Protein AF-A0A845ZIC1-F1 (afdb_monomer)

Foldseek 3Di:
DDDPVVVVVVVVVVVVVVVVVLVPDPVNVVVVVVVVVVVVVVLVVLVVVQVVVCVCVVVVVDPDDGDRDDPDDVPDDDPPPDD

Structure (mmCIF, N/CA/C/O backbone):
data_AF-A0A845ZIC1-F1
#
_entry.id   AF-A0A845ZIC1-F1
#
loop_
_atom_site.group_PDB
_atom_site.id
_atom_site.type_symbol
_atom_site.label_atom_id
_atom_site.label_alt_id
_atom_site.label_comp_id
_atom_site.label_asym_id
_atom_site.label_entity_id
_atom_site.label_seq_id
_atom_site.pdbx_PDB_ins_code
_atom_site.Cartn_x
_atom_site.Cartn_y
_atom_site.Cartn_z
_atom_site.occupancy
_atom_site.B_iso_or_equiv
_atom_site.auth_seq_id
_atom_site.auth_comp_id
_atom_site.auth_asym_id
_atom_site.auth_atom_id
_atom_site.pdbx_PDB_model_num
ATOM 1 N N . MET A 1 1 ? 30.776 -24.020 -34.212 1.00 59.75 1 MET A N 1
ATOM 2 C CA . MET A 1 1 ? 29.831 -23.936 -33.078 1.00 59.75 1 MET A CA 1
ATOM 3 C C . MET A 1 1 ? 30.224 -22.707 -32.280 1.00 59.75 1 MET A C 1
ATOM 5 O O . MET A 1 1 ? 31.385 -22.672 -31.896 1.00 59.75 1 MET A O 1
ATOM 9 N N . PRO A 1 2 ? 29.359 -21.693 -32.105 1.00 64.06 2 PRO A N 1
ATOM 10 C CA . PRO A 1 2 ? 29.692 -20.574 -31.236 1.00 64.06 2 PRO A CA 1
ATOM 11 C C . PRO A 1 2 ? 29.813 -21.078 -29.796 1.00 64.06 2 PRO A C 1
ATOM 13 O O . PRO A 1 2 ? 28.975 -21.834 -29.306 1.00 64.06 2 PRO A O 1
ATOM 16 N N . ASP A 1 3 ? 30.897 -20.692 -29.155 1.00 77.12 3 ASP A N 1
ATOM 17 C CA . ASP A 1 3 ? 31.314 -21.095 -27.825 1.00 77.12 3 ASP A CA 1
ATOM 18 C C . ASP A 1 3 ? 30.438 -20.447 -26.738 1.00 77.12 3 ASP A C 1
ATOM 20 O O . ASP A 1 3 ? 29.835 -19.388 -26.926 1.00 77.12 3 ASP A O 1
ATOM 24 N N . ASN A 1 4 ? 30.332 -21.109 -25.579 1.00 80.56 4 ASN A N 1
ATOM 25 C CA . ASN A 1 4 ? 29.376 -20.762 -24.515 1.00 80.56 4 ASN A CA 1
ATOM 26 C C . ASN A 1 4 ? 29.479 -19.302 -24.031 1.00 80.56 4 ASN A C 1
ATOM 28 O O . ASN A 1 4 ? 28.486 -18.736 -23.570 1.00 80.56 4 ASN A O 1
ATOM 32 N N . TYR A 1 5 ? 30.658 -18.689 -24.162 1.00 83.19 5 TYR A N 1
ATOM 33 C CA . TYR A 1 5 ? 30.899 -17.284 -23.838 1.00 83.19 5 TYR A CA 1
ATOM 34 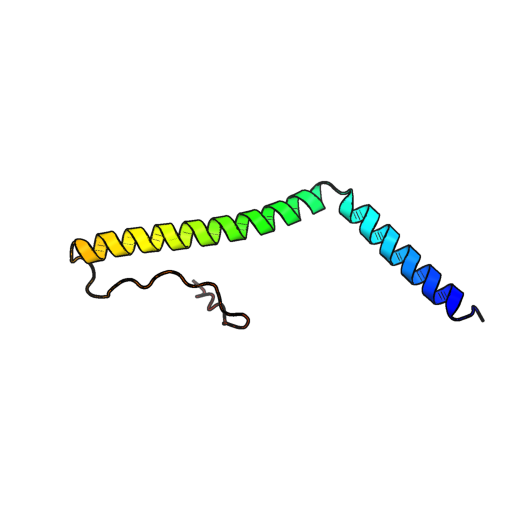C C . TYR A 1 5 ? 30.225 -16.325 -24.819 1.00 83.19 5 TYR A C 1
ATOM 36 O O . TYR A 1 5 ? 29.658 -15.317 -24.405 1.00 83.19 5 TYR A O 1
ATOM 44 N N . PHE A 1 6 ? 30.221 -16.647 -26.113 1.00 86.56 6 PHE A N 1
ATOM 45 C CA . PHE A 1 6 ? 29.533 -15.834 -27.110 1.00 86.56 6 PHE A CA 1
ATOM 46 C C . PHE A 1 6 ? 28.026 -15.818 -26.841 1.00 86.56 6 PHE A C 1
ATOM 48 O O . PHE A 1 6 ? 27.413 -14.754 -26.765 1.00 86.56 6 PHE A O 1
ATOM 55 N N . LEU A 1 7 ? 27.440 -16.993 -26.589 1.00 82.25 7 LEU A N 1
ATOM 56 C CA . LEU A 1 7 ? 26.009 -17.111 -26.315 1.00 82.25 7 LEU A CA 1
ATOM 57 C C . LEU A 1 7 ? 25.596 -16.430 -24.995 1.00 82.25 7 LEU A C 1
ATOM 59 O O . LEU A 1 7 ? 24.489 -15.890 -24.900 1.00 82.25 7 LEU A O 1
ATOM 63 N N . SER A 1 8 ? 26.455 -16.441 -23.968 1.00 85.81 8 SER A N 1
ATOM 64 C CA . SER A 1 8 ? 26.180 -15.748 -22.702 1.00 85.81 8 SER A CA 1
ATOM 65 C C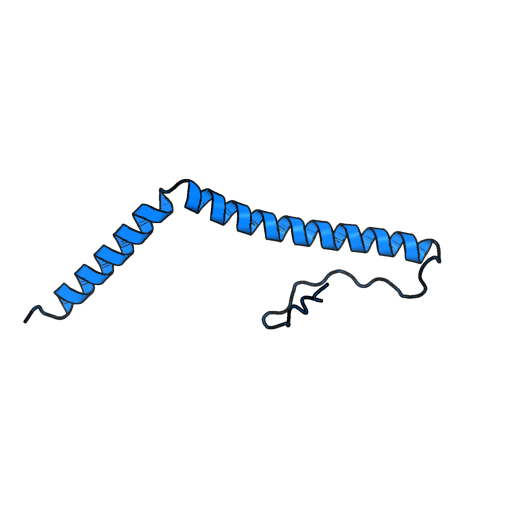 . SER A 1 8 ? 26.269 -14.227 -22.851 1.00 85.81 8 SER A C 1
ATOM 67 O O . SER A 1 8 ? 25.380 -13.518 -22.374 1.00 85.81 8 SER A O 1
ATOM 69 N N . LEU A 1 9 ? 27.259 -13.723 -23.591 1.00 88.06 9 LEU A N 1
ATOM 70 C CA . LEU A 1 9 ? 27.422 -12.297 -23.875 1.00 88.06 9 LEU A CA 1
ATOM 71 C C . LEU A 1 9 ? 26.270 -11.740 -24.711 1.00 88.06 9 LEU A C 1
ATOM 73 O O . LEU A 1 9 ? 25.768 -10.663 -24.397 1.00 88.06 9 LEU A O 1
ATOM 77 N N . THR A 1 10 ? 25.787 -12.478 -25.715 1.00 89.50 10 THR A N 1
ATOM 78 C CA . THR A 1 10 ? 24.630 -12.043 -26.515 1.00 89.50 10 THR A CA 1
ATOM 79 C C . THR A 1 10 ? 23.353 -11.963 -25.682 1.00 89.50 10 THR A C 1
ATOM 81 O O . THR A 1 10 ? 22.572 -11.027 -25.838 1.00 89.50 10 THR A O 1
ATOM 84 N N . LYS A 1 11 ? 23.150 -12.907 -24.752 1.00 88.88 11 LYS A N 1
ATOM 85 C CA . LYS A 1 11 ? 22.002 -12.885 -23.830 1.00 88.88 11 LYS A CA 1
ATOM 86 C C . LYS A 1 11 ? 22.091 -11.712 -22.855 1.00 88.88 11 LYS A C 1
ATOM 88 O O . LYS A 1 11 ? 21.087 -11.044 -22.614 1.00 88.88 11 LYS A O 1
ATOM 93 N N . LEU A 1 12 ? 23.286 -11.436 -22.334 1.00 91.75 12 LEU A N 1
ATOM 94 C CA . LEU A 1 12 ? 23.532 -10.298 -21.451 1.00 91.75 12 LEU A CA 1
ATOM 95 C C . LEU A 1 12 ? 23.275 -8.968 -22.173 1.00 91.75 12 LEU A C 1
ATOM 97 O O . LEU A 1 12 ? 22.556 -8.118 -21.654 1.00 91.75 12 LEU A O 1
ATOM 101 N N . TRP A 1 13 ? 23.789 -8.815 -23.393 1.00 87.44 13 TRP A N 1
ATOM 102 C CA . TRP A 1 13 ? 23.566 -7.626 -24.219 1.00 87.44 13 TRP A CA 1
ATOM 103 C C . TRP A 1 13 ? 22.087 -7.405 -24.546 1.00 87.44 13 TRP A C 1
ATOM 105 O O . TRP A 1 13 ? 21.586 -6.285 -24.423 1.00 87.44 13 TRP A O 1
ATOM 115 N N . ALA A 1 14 ? 21.365 -8.467 -24.909 1.00 86.25 14 ALA A N 1
ATOM 116 C CA . ALA A 1 14 ? 19.927 -8.401 -25.156 1.00 86.25 14 ALA A CA 1
ATOM 117 C C . ALA A 1 14 ? 19.145 -7.982 -23.895 1.00 86.25 14 ALA A C 1
ATOM 119 O O . ALA A 1 14 ? 18.264 -7.129 -23.964 1.00 86.25 14 ALA A O 1
ATOM 120 N N . SER A 1 15 ? 19.507 -8.514 -22.723 1.00 85.75 15 SER A N 1
ATOM 121 C CA . SER A 1 15 ? 18.881 -8.136 -21.450 1.00 85.75 15 SER A CA 1
ATOM 122 C C . SER A 1 15 ? 19.130 -6.669 -21.090 1.00 85.75 15 SER A C 1
ATOM 124 O O . SER A 1 15 ? 18.199 -5.961 -20.707 1.00 85.75 15 SER A O 1
ATOM 126 N N . LEU A 1 16 ? 20.373 -6.200 -21.228 1.00 84.75 16 LEU A N 1
ATOM 127 C CA . LEU A 1 16 ? 20.750 -4.826 -20.887 1.00 84.75 16 LEU A CA 1
ATOM 128 C C . LEU A 1 16 ? 20.091 -3.810 -21.823 1.00 84.75 16 LEU A C 1
ATOM 130 O O . LEU A 1 16 ? 19.575 -2.792 -21.370 1.00 84.75 16 LEU A O 1
ATOM 134 N N . THR A 1 17 ? 20.059 -4.089 -23.125 1.00 83.44 17 THR A N 1
ATOM 135 C CA . THR A 1 17 ? 19.403 -3.208 -24.104 1.00 83.44 17 THR A CA 1
ATOM 136 C C . THR A 1 17 ? 17.903 -3.119 -23.866 1.00 83.44 17 THR A C 1
ATOM 138 O O . THR A 1 17 ? 17.353 -2.018 -23.856 1.00 83.44 17 THR A O 1
ATOM 141 N N . GLN A 1 18 ? 17.247 -4.245 -23.583 1.00 78.12 18 GLN A N 1
ATOM 142 C CA . GLN A 1 18 ? 15.832 -4.270 -23.232 1.00 78.12 18 GLN A CA 1
ATOM 143 C C . GLN A 1 18 ? 15.543 -3.424 -21.981 1.00 78.12 18 GLN A C 1
ATOM 145 O O . GLN A 1 18 ? 14.619 -2.607 -21.973 1.00 78.12 18 GLN A O 1
ATOM 150 N N . GLU A 1 19 ? 16.353 -3.575 -20.933 1.00 78.12 19 GLU A N 1
ATOM 151 C CA . GLU A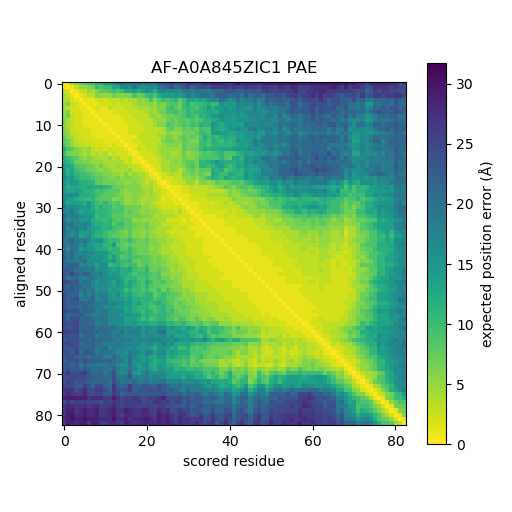 1 19 ? 16.221 -2.797 -19.702 1.00 78.12 19 GLU A CA 1
ATOM 152 C C . GLU A 1 19 ? 16.419 -1.292 -19.948 1.00 78.12 19 GLU A C 1
ATOM 154 O O . GLU A 1 19 ? 15.646 -0.473 -19.445 1.00 78.12 19 GLU A O 1
ATOM 159 N N . LEU A 1 20 ? 17.407 -0.918 -20.766 1.00 76.19 20 LEU A N 1
ATOM 160 C CA . LEU A 1 20 ? 17.666 0.473 -21.138 1.00 76.19 20 LEU A CA 1
ATOM 161 C C . LEU A 1 20 ? 16.502 1.081 -21.930 1.00 76.19 20 LEU A C 1
ATOM 163 O O . LEU A 1 20 ? 16.099 2.206 -21.631 1.00 76.19 20 LEU A O 1
ATOM 167 N N . VAL A 1 21 ? 15.921 0.347 -22.882 1.00 75.81 21 VAL A N 1
ATOM 168 C CA . VAL A 1 21 ? 14.775 0.815 -23.680 1.00 75.81 21 VAL A CA 1
ATOM 169 C C . VAL A 1 21 ? 13.552 1.063 -22.792 1.00 75.81 21 VAL A C 1
ATOM 171 O O . VAL A 1 21 ? 12.930 2.124 -22.881 1.00 75.81 21 VAL A O 1
ATOM 174 N N . TYR A 1 22 ? 13.232 0.144 -21.876 1.00 73.25 22 TYR A N 1
ATOM 175 C CA . TYR A 1 22 ? 12.080 0.315 -20.986 1.00 73.25 22 TYR A CA 1
ATOM 176 C C . TYR A 1 22 ? 12.304 1.386 -19.916 1.00 73.25 22 TYR A C 1
ATOM 178 O O . TYR A 1 22 ? 11.392 2.159 -19.633 1.00 73.25 22 TYR A O 1
ATOM 186 N N . LYS A 1 23 ? 13.516 1.512 -19.361 1.00 70.88 23 LYS A N 1
ATOM 187 C CA . LYS A 1 23 ? 13.824 2.537 -18.348 1.00 70.88 23 LYS A CA 1
ATOM 188 C C . LYS A 1 23 ? 13.745 3.967 -18.878 1.00 70.88 23 LYS A C 1
ATOM 190 O O . LYS A 1 23 ? 13.441 4.870 -18.099 1.00 70.88 23 LYS A O 1
ATOM 195 N N . HIS A 1 24 ? 13.999 4.195 -20.165 1.00 75.19 24 HIS A N 1
ATOM 196 C CA . HIS A 1 24 ? 13.878 5.525 -20.775 1.00 75.19 24 HIS A CA 1
ATOM 197 C C . HIS A 1 24 ? 12.465 5.826 -21.287 1.00 75.19 24 HIS A C 1
ATOM 199 O O . HIS A 1 24 ? 12.127 6.994 -21.478 1.00 75.19 24 HIS A O 1
ATOM 205 N N . ASN A 1 25 ? 11.615 4.808 -21.443 1.00 79.44 25 ASN A N 1
ATOM 206 C CA . ASN A 1 25 ? 10.235 4.983 -21.871 1.00 79.44 25 ASN A CA 1
ATOM 207 C C . ASN A 1 25 ? 9.402 5.693 -20.782 1.00 79.44 25 ASN A C 1
ATOM 209 O O . ASN A 1 25 ? 9.269 5.214 -19.653 1.00 79.44 25 ASN A O 1
ATOM 213 N N . TYR A 1 26 ? 8.811 6.838 -21.134 1.00 80.62 26 TYR A N 1
ATOM 214 C CA . TYR A 1 26 ? 7.963 7.629 -20.238 1.00 80.62 26 TYR A CA 1
ATOM 215 C C . TYR A 1 26 ? 6.781 6.822 -19.677 1.00 80.62 26 TYR A C 1
ATOM 217 O O . TYR A 1 26 ? 6.520 6.873 -18.475 1.00 80.62 26 TYR A O 1
ATOM 225 N N . HIS A 1 27 ? 6.119 6.012 -20.509 1.00 80.06 27 HIS A N 1
ATOM 226 C CA . HIS A 1 27 ? 4.980 5.193 -20.092 1.00 80.06 27 HIS A CA 1
ATOM 227 C C . HIS A 1 27 ? 5.365 4.169 -19.021 1.00 80.06 27 HIS A C 1
ATOM 229 O O . HIS A 1 27 ? 4.598 3.948 -18.088 1.00 80.06 27 HIS A O 1
ATOM 235 N N . TYR A 1 28 ? 6.572 3.597 -19.095 1.00 79.00 28 TYR A N 1
ATOM 236 C CA . TYR A 1 28 ? 7.061 2.645 -18.094 1.00 79.00 28 TYR A CA 1
ATOM 237 C C . TYR A 1 28 ? 7.302 3.315 -16.731 1.00 79.00 28 TYR A C 1
ATOM 239 O O . TYR A 1 28 ? 6.910 2.781 -15.693 1.00 79.00 28 TYR A O 1
ATOM 247 N N . LYS A 1 29 ? 7.872 4.529 -16.720 1.00 78.75 29 LYS A N 1
ATOM 248 C CA . LYS A 1 29 ? 8.055 5.326 -15.490 1.00 78.75 29 LYS A CA 1
ATOM 249 C C . LYS A 1 29 ? 6.721 5.724 -14.858 1.00 78.75 29 LYS A C 1
ATOM 251 O O . LYS A 1 29 ? 6.570 5.668 -13.635 1.00 78.75 29 LYS A O 1
ATOM 256 N N . VAL A 1 30 ? 5.755 6.116 -15.688 1.00 82.56 30 VAL A N 1
ATOM 257 C CA . VAL A 1 30 ? 4.404 6.467 -15.235 1.00 82.56 30 VAL A CA 1
ATOM 258 C C . VAL A 1 30 ? 3.703 5.244 -14.660 1.00 82.56 30 VAL A C 1
ATOM 260 O O . VAL A 1 30 ? 3.160 5.343 -13.567 1.00 82.56 30 VAL A O 1
ATOM 263 N N . LEU A 1 31 ? 3.778 4.089 -15.323 1.00 84.25 31 LEU A N 1
ATOM 264 C CA . LEU A 1 31 ? 3.178 2.845 -14.839 1.00 84.25 31 LEU A CA 1
ATOM 265 C C . LEU A 1 31 ? 3.714 2.447 -13.456 1.00 84.25 31 LEU A C 1
ATOM 267 O O . LEU A 1 31 ? 2.933 2.156 -12.550 1.00 84.25 31 LEU A O 1
ATOM 271 N N . TYR A 1 32 ? 5.035 2.502 -13.264 1.00 79.62 32 TYR A N 1
ATOM 272 C CA . TYR A 1 32 ? 5.663 2.239 -11.963 1.00 79.62 32 TYR A CA 1
ATOM 273 C C . TYR A 1 32 ? 5.159 3.202 -10.879 1.00 79.62 32 TYR A C 1
ATOM 275 O O . TYR A 1 32 ? 4.846 2.798 -9.757 1.00 79.62 32 TYR A O 1
ATOM 283 N N . SER A 1 33 ? 5.043 4.482 -11.233 1.00 85.25 33 SER A N 1
ATOM 284 C CA . SER A 1 33 ? 4.554 5.528 -10.332 1.00 85.25 33 SER A CA 1
ATOM 285 C C . SER A 1 33 ? 3.069 5.347 -10.003 1.00 85.25 33 SER A C 1
ATOM 287 O O . SER A 1 33 ? 2.671 5.514 -8.852 1.00 85.25 33 SER A O 1
ATOM 289 N N . GLN A 1 34 ? 2.249 4.955 -10.981 1.00 89.06 34 GLN A N 1
ATOM 290 C CA . GLN A 1 34 ? 0.829 4.656 -10.797 1.00 89.06 34 GLN A CA 1
ATOM 291 C C . GLN A 1 34 ? 0.620 3.459 -9.869 1.00 89.06 34 GLN A C 1
ATOM 293 O O . GLN A 1 34 ? -0.192 3.546 -8.950 1.00 89.06 34 GLN A O 1
ATOM 298 N N . ALA A 1 35 ? 1.386 2.379 -10.047 1.00 88.75 35 ALA A N 1
ATOM 299 C CA . ALA A 1 35 ? 1.329 1.217 -9.163 1.00 88.75 35 ALA A CA 1
ATOM 300 C C . ALA A 1 35 ? 1.667 1.598 -7.709 1.00 88.75 35 ALA A C 1
ATOM 302 O O . ALA A 1 35 ? 0.949 1.223 -6.780 1.00 88.75 35 ALA A O 1
ATOM 303 N N . ALA A 1 36 ? 2.706 2.416 -7.505 1.00 84.62 36 ALA A N 1
ATOM 304 C CA . ALA A 1 36 ? 3.048 2.936 -6.182 1.00 84.62 36 ALA A CA 1
ATOM 305 C C . ALA A 1 36 ? 1.918 3.802 -5.590 1.00 84.62 36 ALA A C 1
ATOM 307 O O . ALA A 1 36 ? 1.528 3.623 -4.434 1.00 84.62 36 ALA A O 1
ATOM 308 N N . GLN A 1 37 ? 1.340 4.705 -6.387 1.00 91.94 37 GLN A N 1
ATOM 309 C CA . GLN A 1 37 ? 0.230 5.560 -5.958 1.00 91.94 37 GLN A CA 1
ATOM 310 C C . GLN A 1 37 ? -1.031 4.765 -5.607 1.00 91.94 37 GLN A C 1
ATOM 312 O O . GLN A 1 37 ? -1.722 5.121 -4.654 1.00 91.94 37 GLN A O 1
ATOM 317 N N . GLN A 1 38 ? -1.337 3.691 -6.335 1.00 90.81 38 GLN A N 1
ATOM 318 C CA . GLN A 1 38 ? -2.497 2.842 -6.062 1.00 90.81 38 GLN A CA 1
ATOM 319 C C . GLN A 1 38 ? -2.398 2.176 -4.684 1.00 90.81 38 GLN A C 1
ATOM 321 O O . GLN A 1 38 ? -3.382 2.143 -3.941 1.00 90.81 38 GLN A O 1
ATOM 326 N N . ILE A 1 39 ? -1.205 1.706 -4.308 1.00 87.88 39 ILE A N 1
ATOM 327 C CA . ILE A 1 39 ? -0.954 1.138 -2.977 1.00 87.88 39 ILE A CA 1
ATOM 328 C C . ILE A 1 39 ? -1.176 2.205 -1.902 1.00 87.88 39 ILE A C 1
ATOM 330 O O . ILE A 1 39 ? -1.917 1.968 -0.948 1.00 87.88 39 ILE A O 1
ATOM 334 N N . LEU A 1 40 ? -0.595 3.396 -2.077 1.00 89.31 40 LEU A N 1
ATOM 335 C CA . LEU A 1 40 ? -0.758 4.503 -1.129 1.00 89.31 40 LEU A CA 1
ATOM 336 C C . LEU A 1 40 ? -2.229 4.913 -0.967 1.00 89.31 40 LEU A C 1
ATOM 338 O O . LEU A 1 40 ? -2.685 5.120 0.158 1.00 89.31 40 LEU A O 1
ATOM 342 N N . ARG A 1 41 ? -2.992 4.971 -2.067 1.00 91.31 41 ARG A N 1
ATOM 343 C CA . ARG A 1 41 ? -4.439 5.249 -2.047 1.00 91.31 41 ARG A CA 1
ATOM 344 C C . ARG A 1 41 ? -5.210 4.184 -1.278 1.00 91.31 41 ARG A C 1
ATOM 346 O O . ARG A 1 41 ? -5.981 4.531 -0.394 1.00 91.31 41 ARG A O 1
ATOM 353 N N . THR A 1 42 ? -4.931 2.910 -1.543 1.00 88.88 42 THR A N 1
ATOM 354 C CA . THR A 1 42 ? -5.588 1.786 -0.855 1.00 88.88 42 THR A CA 1
ATOM 355 C C . THR A 1 42 ? -5.357 1.845 0.659 1.00 88.88 42 THR A C 1
ATOM 357 O O . THR A 1 42 ? -6.276 1.628 1.453 1.00 88.88 42 THR A O 1
ATOM 360 N N . VAL A 1 43 ? -4.131 2.172 1.083 1.00 88.81 43 VAL A N 1
ATOM 361 C CA . VAL A 1 43 ? -3.803 2.362 2.504 1.00 88.81 43 VAL A CA 1
ATOM 362 C C . VAL A 1 43 ? -4.594 3.539 3.078 1.00 88.81 43 VAL A C 1
ATOM 364 O O . VAL A 1 43 ? -5.258 3.382 4.103 1.00 88.81 43 VAL A O 1
ATOM 367 N N . ALA A 1 44 ? -4.586 4.693 2.407 1.00 90.75 44 ALA A N 1
ATOM 368 C CA . ALA A 1 44 ? -5.315 5.879 2.855 1.00 90.75 44 ALA A CA 1
ATOM 369 C C . ALA A 1 44 ? -6.830 5.628 2.987 1.00 90.75 44 ALA A C 1
ATOM 371 O O . ALA A 1 44 ? -7.439 6.012 3.988 1.00 90.75 44 ALA A O 1
ATOM 372 N N . GLU A 1 45 ? -7.434 4.937 2.021 1.00 91.19 45 GLU A N 1
ATOM 373 C CA . GLU A 1 45 ? -8.850 4.551 2.034 1.00 91.19 45 GLU A CA 1
ATOM 374 C C . GLU A 1 45 ? -9.176 3.604 3.191 1.00 91.19 45 GLU A C 1
ATOM 376 O O . GLU A 1 45 ? -10.171 3.803 3.893 1.00 91.19 45 GLU A O 1
ATOM 381 N N . SER A 1 46 ? -8.299 2.633 3.459 1.00 89.94 46 SER A N 1
ATOM 382 C CA . SER A 1 46 ? -8.457 1.701 4.581 1.00 89.94 46 SER A CA 1
ATOM 383 C C . SER A 1 46 ? -8.487 2.433 5.926 1.00 89.94 46 SER A C 1
ATOM 385 O O . SER A 1 46 ? -9.344 2.160 6.770 1.00 89.94 46 SER A O 1
ATOM 387 N N . PHE A 1 47 ? -7.591 3.405 6.123 1.00 92.81 47 PHE A N 1
ATOM 388 C CA . PHE A 1 47 ? -7.576 4.225 7.337 1.00 92.81 47 PHE A CA 1
ATOM 389 C C . PHE A 1 47 ? -8.791 5.145 7.432 1.00 92.81 47 PHE A C 1
ATOM 391 O O . PHE A 1 47 ? -9.399 5.235 8.498 1.00 92.81 47 PHE A O 1
ATOM 398 N N . ARG A 1 48 ? -9.199 5.781 6.328 1.00 92.75 48 ARG A N 1
ATOM 399 C CA . ARG A 1 48 ? -10.412 6.609 6.294 1.00 92.75 48 ARG A CA 1
ATOM 400 C C . ARG A 1 48 ? -11.643 5.808 6.719 1.00 92.75 48 ARG A C 1
ATOM 402 O O . ARG A 1 48 ? -12.382 6.258 7.592 1.00 92.75 48 ARG A O 1
ATOM 409 N N . SER A 1 49 ? -11.820 4.610 6.163 1.00 91.19 49 SER A N 1
ATOM 410 C CA . SER A 1 49 ? -12.913 3.706 6.534 1.00 91.19 49 SER A CA 1
ATOM 411 C C . SER A 1 49 ? -12.852 3.312 8.011 1.00 91.19 49 SER A C 1
ATOM 413 O O . SER A 1 49 ? -13.876 3.298 8.690 1.00 91.19 49 SER A O 1
ATOM 415 N N . TYR A 1 50 ? -11.659 3.016 8.531 1.00 92.44 50 TYR A N 1
ATOM 416 C CA . TYR A 1 50 ? -11.473 2.679 9.941 1.00 92.44 50 TYR A CA 1
ATOM 417 C C . TYR A 1 50 ? -11.877 3.826 10.877 1.00 92.44 50 TYR A C 1
ATOM 419 O O . TYR A 1 50 ? -12.583 3.592 11.858 1.00 92.44 50 TYR A O 1
ATOM 427 N N . TYR A 1 51 ? -11.502 5.069 10.563 1.00 93.94 51 TYR A N 1
ATOM 428 C CA . TYR A 1 51 ? -11.919 6.226 11.359 1.00 93.94 51 TYR A CA 1
ATOM 429 C C . TYR A 1 51 ? -13.434 6.432 11.337 1.00 93.94 51 TYR A C 1
ATOM 431 O O . TYR A 1 51 ? -14.025 6.686 12.387 1.00 93.94 51 TYR A O 1
ATOM 439 N N . SER A 1 52 ? -14.080 6.262 10.180 1.00 92.88 52 SER A N 1
ATOM 440 C CA . SER A 1 52 ? -15.544 6.312 10.084 1.00 92.88 52 SER A CA 1
ATOM 441 C C . SER A 1 52 ? -16.214 5.252 10.964 1.00 92.88 52 SER A C 1
ATOM 443 O O . SER A 1 52 ? -17.180 5.558 11.662 1.00 92.88 52 SER A O 1
ATOM 445 N N . LEU A 1 53 ? -15.667 4.034 11.002 1.00 93.62 53 LEU A N 1
ATOM 446 C CA . LEU A 1 53 ? -16.155 2.970 11.881 1.00 93.62 53 LEU A CA 1
ATOM 447 C C . LEU A 1 53 ? -15.939 3.297 13.366 1.00 93.62 53 LEU A C 1
ATOM 449 O O . LEU A 1 53 ? -16.826 3.038 14.174 1.00 93.62 53 LEU A O 1
ATOM 453 N N . ILE A 1 54 ? -14.804 3.899 13.744 1.00 94.12 54 ILE A N 1
ATOM 454 C CA . ILE A 1 54 ? -14.577 4.351 15.129 1.00 94.12 54 ILE A CA 1
ATOM 455 C C . ILE A 1 54 ? -15.648 5.355 15.550 1.00 94.12 54 ILE A C 1
ATOM 457 O O . ILE A 1 54 ? -16.175 5.247 16.655 1.00 94.12 54 ILE A O 1
ATOM 461 N N . ILE A 1 55 ? -15.960 6.331 14.696 1.00 94.00 55 ILE A N 1
ATOM 462 C CA . ILE A 1 55 ? -16.983 7.339 14.990 1.00 94.00 55 ILE A CA 1
ATOM 463 C C . ILE A 1 55 ? -18.340 6.655 15.189 1.00 94.00 55 ILE A C 1
ATOM 465 O O . ILE A 1 55 ? -18.963 6.849 16.228 1.00 94.00 55 ILE A O 1
ATOM 469 N N . ALA A 1 56 ? -18.741 5.772 14.269 1.00 92.88 56 ALA A N 1
ATOM 470 C CA . ALA A 1 56 ? -19.996 5.028 14.376 1.00 92.88 56 ALA A CA 1
ATOM 471 C C . ALA A 1 56 ? -20.080 4.170 15.653 1.00 92.88 56 ALA A C 1
ATOM 473 O O . ALA A 1 56 ? -21.129 4.123 16.293 1.00 92.88 56 ALA A O 1
ATOM 474 N N . TYR A 1 57 ? -18.979 3.527 16.056 1.00 92.69 57 TYR A N 1
ATOM 475 C CA . TYR A 1 57 ? -18.910 2.753 17.300 1.00 92.69 57 TYR A CA 1
ATOM 476 C C . TYR A 1 57 ? -19.065 3.649 18.532 1.00 92.69 57 TYR A C 1
ATOM 478 O O . TYR A 1 57 ? -19.806 3.323 19.454 1.00 92.69 57 TYR A O 1
ATOM 486 N N . ARG A 1 58 ? -18.406 4.814 18.540 1.00 91.44 58 ARG A N 1
ATOM 487 C CA . ARG A 1 58 ? -18.509 5.792 19.639 1.00 91.44 58 ARG A CA 1
ATOM 488 C C . ARG A 1 58 ? -19.907 6.394 19.760 1.00 91.44 58 ARG A C 1
ATOM 490 O O . ARG A 1 58 ? -20.319 6.726 20.863 1.00 91.44 58 ARG A O 1
ATOM 497 N N . GLU A 1 59 ? -20.618 6.516 18.646 1.00 94.81 59 GLU A N 1
ATOM 498 C CA . GLU A 1 59 ? -22.014 6.959 18.594 1.00 94.81 59 GLU A CA 1
ATOM 499 C C . GLU A 1 59 ? -23.016 5.837 18.924 1.00 94.81 59 GLU A C 1
ATOM 501 O O . GLU A 1 59 ? -24.219 6.084 18.935 1.00 94.81 59 GLU A O 1
ATOM 506 N N . GLY A 1 60 ? -22.553 4.604 19.167 1.00 91.69 60 GLY A N 1
ATOM 507 C CA . GLY A 1 60 ? -23.416 3.452 19.449 1.00 91.69 60 GLY A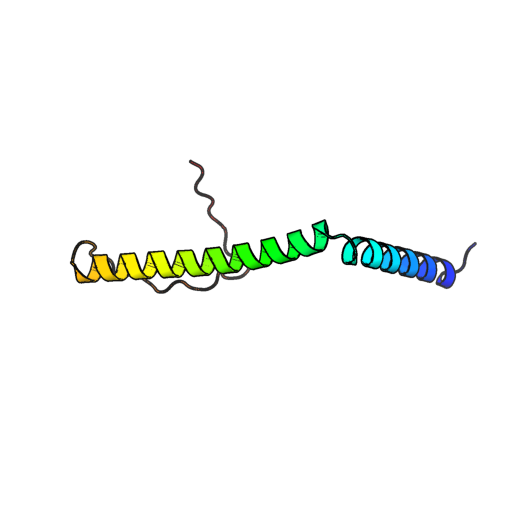 CA 1
ATOM 508 C C . GLY A 1 60 ? -24.192 2.927 18.236 1.00 91.69 60 GLY A C 1
ATOM 509 O O . GLY A 1 60 ? -25.096 2.113 18.397 1.00 91.69 60 GLY A O 1
ATOM 510 N N . LYS A 1 61 ? -23.847 3.365 17.016 1.00 92.00 61 LYS A N 1
ATOM 511 C CA . LYS A 1 61 ? -24.495 2.928 15.764 1.00 92.00 61 LYS A CA 1
ATOM 512 C C . LYS A 1 61 ? -24.089 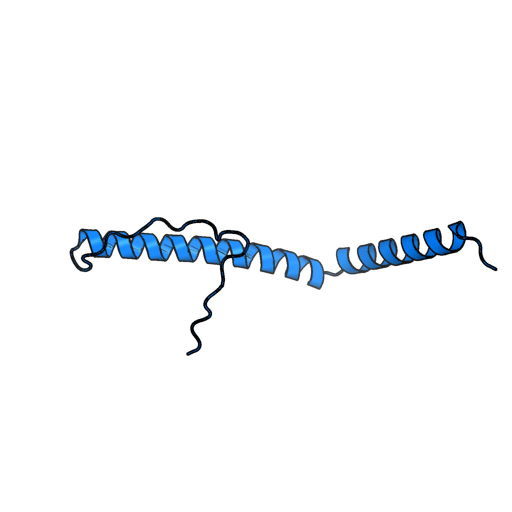1.517 15.342 1.00 92.00 61 LYS A C 1
ATOM 514 O O . LYS A 1 61 ? -24.799 0.890 14.563 1.00 92.00 61 LYS A O 1
ATOM 519 N N . ILE A 1 62 ? -22.946 1.036 15.827 1.00 91.31 62 ILE A N 1
ATOM 520 C CA . ILE A 1 62 ? -22.467 -0.333 15.621 1.00 91.31 62 ILE A CA 1
ATOM 521 C C . ILE A 1 62 ? -22.056 -0.940 16.963 1.00 91.31 62 ILE A C 1
ATOM 523 O O . ILE A 1 62 ? -21.432 -0.272 17.786 1.00 91.31 62 ILE A O 1
ATOM 527 N N . SER A 1 63 ? -22.404 -2.208 17.171 1.00 85.56 63 SER A N 1
ATOM 528 C CA . SER A 1 63 ? -22.040 -2.985 18.364 1.00 85.56 63 SER A CA 1
ATOM 529 C C . SER A 1 63 ? -20.602 -3.496 18.312 1.00 85.56 63 SER A C 1
ATOM 531 O O . SER A 1 63 ? -19.944 -3.642 19.341 1.00 85.56 63 SER A O 1
ATOM 533 N N . ASP A 1 64 ? -20.108 -3.762 17.103 1.00 88.56 64 ASP A N 1
ATOM 534 C CA . ASP A 1 64 ? -18.819 -4.404 16.899 1.00 88.56 64 ASP A CA 1
ATOM 535 C C . ASP A 1 64 ? -17.685 -3.384 16.924 1.00 88.56 64 ASP A C 1
ATOM 537 O O . ASP A 1 64 ? -17.658 -2.415 16.160 1.00 88.56 64 ASP A O 1
ATOM 541 N N . LYS A 1 65 ? -16.698 -3.633 17.791 1.00 88.12 65 LYS A N 1
ATOM 542 C CA . LYS A 1 65 ? -15.516 -2.780 17.906 1.00 88.12 65 LYS A CA 1
ATOM 543 C C . LYS A 1 65 ? -14.671 -2.858 16.622 1.00 88.12 65 LYS A C 1
ATOM 545 O O . LYS A 1 65 ? -14.176 -3.943 16.292 1.00 88.12 65 LYS A O 1
ATOM 550 N N . PRO A 1 66 ? -14.416 -1.727 15.936 1.00 87.44 66 PRO A N 1
ATOM 551 C CA . PRO A 1 66 ? -13.600 -1.703 14.726 1.00 87.44 66 PRO A CA 1
ATOM 552 C C . PRO A 1 66 ? -12.167 -2.173 15.000 1.00 87.44 66 PRO A C 1
ATOM 554 O O . PRO A 1 66 ? -11.556 -1.797 16.004 1.00 87.44 66 PRO A O 1
ATOM 557 N N . LYS A 1 67 ? -11.607 -2.972 14.086 1.00 85.31 67 LYS A N 1
ATOM 558 C CA . LYS A 1 67 ? -10.206 -3.422 14.137 1.00 85.31 67 LYS A CA 1
ATOM 559 C C . LYS A 1 67 ? -9.332 -2.525 13.269 1.00 85.31 67 LYS A C 1
ATOM 561 O O . LYS A 1 67 ? -9.746 -2.127 12.183 1.00 85.31 67 LYS A O 1
ATOM 566 N N . ILE A 1 68 ? -8.116 -2.250 13.737 1.00 86.62 68 ILE A N 1
ATOM 567 C CA . ILE A 1 68 ? -7.136 -1.477 12.971 1.00 86.62 68 ILE A CA 1
ATOM 568 C C . ILE A 1 68 ? -6.812 -2.187 11.640 1.00 86.62 68 ILE A C 1
ATOM 570 O O . ILE A 1 68 ? -6.640 -3.414 11.642 1.00 86.62 68 ILE A O 1
ATOM 574 N N . PRO A 1 69 ? -6.737 -1.461 10.505 1.0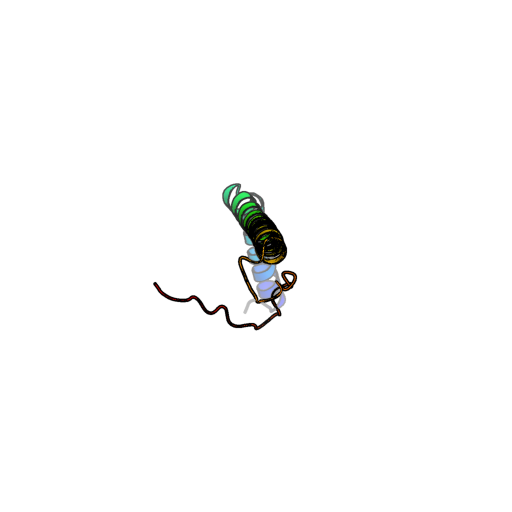0 84.44 69 PRO A N 1
ATOM 575 C CA . PRO A 1 69 ? -6.312 -2.041 9.240 1.00 84.44 69 PRO A CA 1
ATOM 576 C C . PRO A 1 69 ? -4.908 -2.631 9.373 1.00 84.44 69 PRO A C 1
ATOM 578 O O . PRO A 1 69 ? -3.984 -1.959 9.827 1.00 84.44 69 PRO A O 1
ATOM 581 N N . ASN A 1 70 ? -4.746 -3.890 8.976 1.00 78.12 70 ASN A N 1
ATOM 582 C CA . ASN A 1 70 ? -3.456 -4.573 8.979 1.00 78.12 70 ASN A CA 1
ATOM 583 C C . ASN A 1 70 ? -2.935 -4.715 7.552 1.00 78.12 70 ASN A C 1
ATOM 585 O O . ASN A 1 70 ? -3.717 -4.882 6.613 1.00 78.12 70 ASN A O 1
ATOM 589 N N . TYR A 1 71 ? -1.609 -4.716 7.398 1.00 69.06 71 TYR A N 1
ATOM 590 C CA . TYR A 1 71 ? -0.989 -5.051 6.122 1.00 69.06 71 TYR A CA 1
ATOM 591 C C . TYR A 1 71 ? -1.466 -6.416 5.636 1.00 69.06 71 TYR A C 1
ATOM 593 O O . TYR A 1 71 ? -1.597 -7.377 6.404 1.00 69.06 71 TYR A O 1
ATOM 601 N N . ARG A 1 72 ? -1.705 -6.502 4.328 1.00 64.44 72 ARG A N 1
ATOM 602 C CA . ARG A 1 72 ? -2.108 -7.748 3.694 1.00 64.44 72 ARG A CA 1
ATOM 603 C C . ARG A 1 72 ? -1.002 -8.787 3.873 1.00 64.44 72 ARG A C 1
ATOM 605 O O . ARG A 1 72 ? 0.124 -8.588 3.424 1.00 64.44 72 ARG A O 1
ATOM 612 N N . LYS A 1 73 ? -1.327 -9.912 4.515 1.00 65.06 73 LYS A N 1
ATOM 613 C CA . LYS A 1 73 ? -0.397 -11.040 4.646 1.00 65.06 73 LYS A CA 1
ATOM 614 C C . LYS A 1 73 ? -0.077 -11.602 3.257 1.00 65.06 73 LYS A C 1
ATOM 616 O O . LYS A 1 73 ? -0.983 -11.813 2.447 1.00 65.06 73 LYS A O 1
ATOM 621 N N . LYS A 1 74 ? 1.207 -11.855 2.985 1.00 53.94 74 LYS A N 1
ATOM 622 C CA . LYS A 1 74 ? 1.662 -12.512 1.750 1.00 53.94 74 LYS A CA 1
ATOM 623 C C . LYS A 1 74 ? 0.965 -13.877 1.637 1.00 53.94 74 LYS A C 1
ATOM 625 O O . LYS A 1 74 ? 1.050 -14.673 2.565 1.00 53.94 74 LYS A O 1
ATOM 630 N N . GLY A 1 75 ? 0.244 -14.114 0.538 1.00 63.50 75 GLY A N 1
ATOM 631 C CA . GLY A 1 75 ? -0.531 -15.347 0.314 1.00 63.50 75 GLY A CA 1
ATOM 632 C C . GLY A 1 75 ? -1.976 -15.338 0.835 1.00 63.50 75 GLY A C 1
ATOM 633 O O . GLY A 1 75 ? -2.673 -16.335 0.688 1.00 63.50 75 GLY A O 1
ATOM 634 N N . GLY A 1 76 ? -2.464 -14.233 1.412 1.00 58.31 76 GLY A N 1
ATOM 635 C CA . GLY A 1 76 ? -3.880 -14.095 1.761 1.00 58.31 76 GLY A CA 1
ATOM 636 C C . GLY A 1 76 ? -4.753 -13.920 0.513 1.00 58.31 76 GLY A C 1
ATOM 637 O O . GLY A 1 76 ? -4.551 -12.965 -0.249 1.00 58.31 76 GLY A O 1
ATOM 638 N N . MET A 1 77 ? -5.718 -14.825 0.318 1.00 55.97 77 MET A N 1
ATOM 639 C CA . MET A 1 77 ? -6.743 -14.756 -0.732 1.00 55.97 77 MET A CA 1
ATOM 640 C C . MET A 1 77 ? -7.379 -13.360 -0.763 1.00 55.97 77 MET A C 1
ATOM 642 O O . MET A 1 77 ? -7.848 -12.861 0.258 1.00 55.97 77 MET A O 1
ATOM 646 N N . ALA A 1 78 ? -7.376 -12.715 -1.933 1.00 55.34 78 ALA A N 1
ATOM 647 C CA . ALA A 1 78 ? -8.321 -11.633 -2.181 1.00 55.34 78 ALA A CA 1
ATOM 648 C C . ALA A 1 78 ? -9.631 -12.333 -2.487 1.00 55.34 78 ALA A C 1
ATOM 650 O O . ALA A 1 78 ? -9.793 -12.858 -3.586 1.00 55.34 78 ALA A O 1
ATOM 651 N N . THR A 1 79 ? -10.548 -12.364 -1.530 1.00 44.75 79 THR A N 1
ATOM 652 C CA . THR A 1 79 ? -11.938 -12.605 -1.888 1.00 44.75 79 THR A CA 1
ATOM 653 C C . THR A 1 79 ? -12.396 -11.364 -2.643 1.00 44.75 79 THR A C 1
ATOM 655 O O . THR A 1 79 ? -12.786 -10.367 -2.042 1.00 44.75 79 THR A O 1
ATOM 658 N N . PHE A 1 80 ? -12.270 -11.392 -3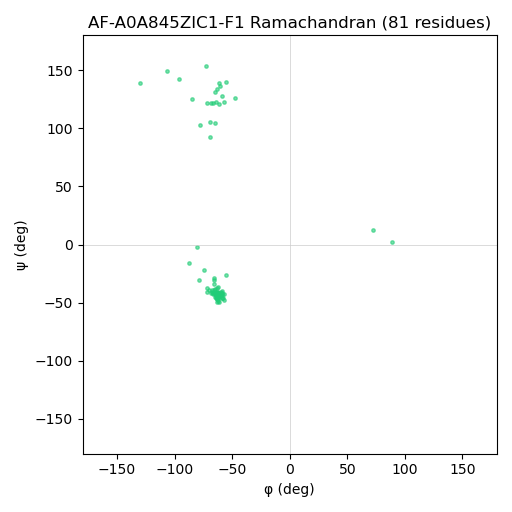.969 1.00 45.72 80 PHE A N 1
ATOM 659 C CA . PHE A 1 80 ? -13.115 -10.569 -4.815 1.00 45.72 80 PHE A CA 1
ATOM 660 C C . PHE A 1 80 ? -14.530 -11.108 -4.608 1.00 45.72 80 PHE A C 1
ATOM 662 O O . PHE A 1 80 ? -14.852 -12.211 -5.043 1.00 45.72 80 PHE A O 1
ATOM 669 N N . ILE A 1 81 ? -15.341 -10.381 -3.844 1.00 39.69 81 ILE A N 1
ATOM 670 C CA . ILE A 1 81 ? -16.784 -10.583 -3.862 1.00 39.69 81 ILE A CA 1
ATOM 671 C C . ILE A 1 81 ? -17.257 -10.095 -5.236 1.00 39.69 81 ILE A C 1
ATOM 673 O O . ILE A 1 81 ? -17.205 -8.903 -5.525 1.00 39.69 81 ILE A O 1
ATOM 677 N N . ASN A 1 82 ? -17.593 -11.034 -6.122 1.00 36.72 82 ASN A N 1
ATOM 678 C CA . ASN A 1 82 ? -18.256 -10.717 -7.383 1.00 36.72 82 ASN A CA 1
ATOM 679 C C . ASN A 1 82 ? -19.629 -10.122 -7.048 1.00 36.72 82 ASN A C 1
ATOM 681 O O . ASN A 1 82 ? -20.406 -10.756 -6.331 1.00 36.72 82 ASN A O 1
ATOM 685 N N . GLY A 1 83 ? -19.872 -8.902 -7.523 1.00 38.66 83 GLY A N 1
ATOM 686 C CA . GLY A 1 83 ? -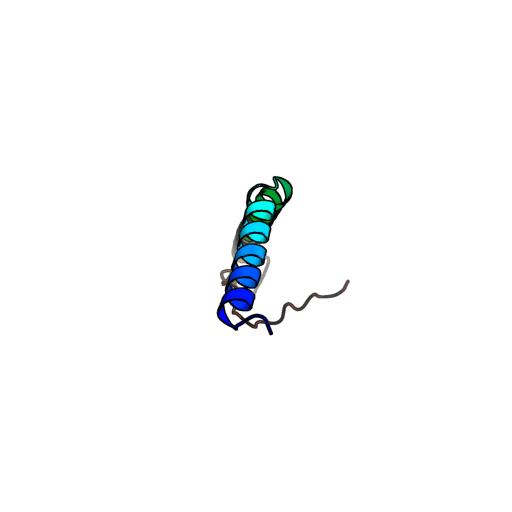21.216 -8.363 -7.715 1.00 38.66 83 GLY A CA 1
ATOM 687 C C . GLY A 1 83 ? -21.732 -8.765 -9.084 1.00 38.66 83 GLY A C 1
ATOM 688 O O . GLY A 1 83 ? -20.890 -8.844 -10.008 1.00 38.66 83 GLY A O 1
#

Sequence (83 aa):
MPDNYFLSLTKLWASLTQELVYKHNYHYKVLYSQAAQQILRTVAESFRSYYSLIIAYREGKISDKPKIPNYRKKGGMATFING

Solvent-accessible surface area (backbone atoms only — not comparable to full-atom values): 5125 Å² total; per-residue (Å²): 128,89,51,74,66,59,60,50,50,53,52,51,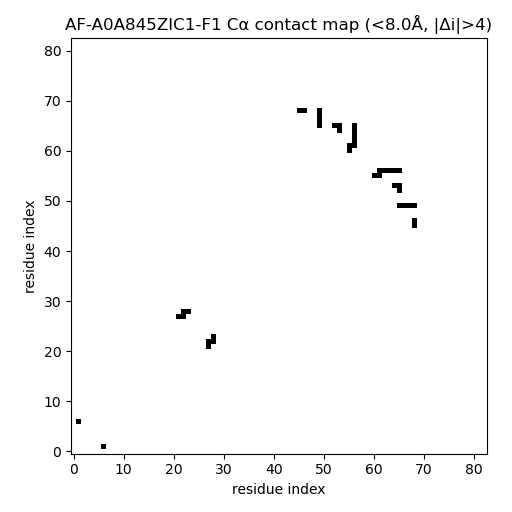51,53,52,52,51,52,50,53,56,47,70,70,35,65,68,51,55,49,51,56,50,49,57,54,48,51,54,54,48,54,52,53,51,48,52,52,54,45,52,54,42,47,53,36,35,76,72,63,76,40,90,68,80,73,69,81,86,70,82,82,59,90,90,60,81,80,81,75,78,82,126

Secondary structure (DSSP, 8-state):
---HHHHHHHHHHHHHHHHHHHHH-HHHHHHHHHHHHHHHHHHHHHHHHHHHHHHHHHTTS-SSPPPPP-PPPTT--------

pLDDT: mean 80.55, std 14.1, range [36.72, 94.81]

Mean predicted aligned error: 11.75 Å

Radius of gyration: 23.75 Å; Cα contacts (8 Å, |Δi|>4): 21; chains: 1; bounding box: 56×32×53 Å